Protein 3CBZ (pdb70)

Organism: Homo sapiens (NCBI:txid9606)

Sequence (104 aa):
MNIITVVTLNMEKYNFLGISIVGQSNERGDGGIYIGSIMMKGGAVAADGRIEPGDMLLQVNDMMNFENMMSNDDAVRRVLRDIVHKPGPIVLTVAKSGGSGNEVWIDGP

Radius of gyration: 13.92 Å; Cα contacts (8 Å, |Δi|>4): 221; chains: 1; bounding box: 22×52×31 Å

Nearest PDB structures (foldseek):
  3cbz-assembly1_A  TM=1.010E+00  e=1.849E-19  Homo sapiens
  3cc0-assembly1_A  TM=8.202E-01  e=1.358E-13  Homo sapiens
  3cbx-assembly1_A  TM=8.349E-01  e=2.822E-13  Homo sapiens
  6zc3-assembly2_B  TM=9.312E-01  e=1.371E-11  Homo sapiens
  1l6o-assembly1_A  TM=9.001E-01  e=4.205E-12  Xenopus laevis

Solvent-accessible surface area: 6576 Å² total; per-residue (Å²): 158,96,108,33,81,2,93,9,74,31,172,132,62,124,81,12,10,36,52,28,79,19,80,15,76,119,246,80,46,54,4,0,60,2,24,70,44,120,185,52,0,2,0,35,52,43,28,75,7,47,76,30,0,22,0,16,68,0,48,129,75,83,0,89,100,21,31,47,93,61,0,40,133,25,14,163,86,18,47,156,136,136,48,101,3,34,0,22,0,2,20,52,26,60,45,51,86,156,117,211,160,118,57,205

InterPro domains:
  IPR000591 DEP domain [PF00610] (436-505)
  IPR000591 DEP domain [PS50186] (433-507)
  IPR000591 DEP domain [SM00049] (433-507)
  IPR001158 DIX domain [PF00778] (13-89)
  IPR001158 DIX domain [PS50841] (11-93)
  IPR001158 DIX domain [SM00021] (11-93)
  IPR001478 PDZ domain [PF00595] (268-342)
  IPR001478 PDZ domain [PS50106] (267-339)
  IPR001478 PDZ domain [SM00228] (276-355)
  IPR003351 Dishevelled protein domain [PF02377] (109-263)
  IPR008339 Dishevelled family [PR01760] (342-356)
  IPR008339 Dishevelled family [PR01760] (376-388)
  IPR008339 Dishevelled family [PR01760] (464-474)
  IPR008339 Dishevelled family [PR01760] (490-501)
  IPR008341 Dishevelled-2 [PR01762] (96-107)
  IPR008341 Dishevelled-2 [PR01762] (511-521)
  IPR008341 Dishevelled-2 [PR01762] (630-639)
  IPR008341 Dishevelled-2 [PR01762] (647-668)
  IPR015506 Dishevelled-related protein [PTHR10878] (13-734)
  IPR024580 Dishevelled C-terminal [PF12316] (515-726)

GO terms:
  GO:0005109 frizzled binding (F, TAS)
  GO:0035567 non-canonical Wnt signaling pathway (P, TAS)
  GO:0060070 canonical Wnt signaling pathway (P, TAS)
  GO:0005737 cytoplasm (C, IDA)
  GO:0031410 cytoplasmic vesicle (C, IDA)
  GO:0005634 nucleus (C, EXP)
  GO:0005515 protein binding (F, IPI)
  GO:0045334 clathrin-coated endocytic vesicle (C, TAS)
  GO:0005829 cytosol (C, TAS)
  GO:0042802 identical protein binding (F, IPI)
  GO:0042127 regulation of cell population proliferation (P, IDA)
  GO:0045944 positive regulation of transcription by RNA polymerase II (P, IDA)
  GO:1901798 positive regulation of signal transduction by p53 class mediator (P, IDA)
  GO:0060070 canonical Wnt signaling pathway (P, IDA)
  GO:0046330 positive regulation of JNK cascade (P, IDA)
  GO:0060071 Wnt signaling pathway, planar cell polarity pathway (P, IDA)
  GO:0032956 regulation of actin cytoskeleton organization (P, TAS)
  GO:0035567 non-canonical Wnt signaling pathway (P, IMP)
  GO:0046330 positive regulation of JNK cascade (P, IMP)
  GO:0060070 canonical Wnt signaling pathway (P, IMP)

Secondary structure (DSSP, 8-state):
--EEEEEE-HHHH----EEEEEE-SSTT--EEEEEEE-TTSHHHHH----TTPEEEEETTEETTS--HHHHHHHHHHHHTSSS-EEEEEE--------------

CATH classification: 2.30.42.10

B-factor: mean 18.19, std 9.03, range [8.02, 56.38]

Foldseek 3Di:
DDKDKAWWDCVPQVFAFWDKDWAQADPPTPAIWTQQGDPSHRNVVQFFHAGQWGWQDWPPRGRNRGGSVRVVVVRVVVSPDPDITMTMTHPRGPGPHDDDDDDD

Structure (mmCIF, N/CA/C/O backbone):
data_3CBZ
#
_entry.id   3CBZ
#
_cell.length_a   42.675
_cell.length_b   43.554
_cell.length_c   54.860
_cell.angle_alpha   90.00
_cell.angle_beta   90.00
_cell.angle_gamma   90.00
#
_symmetry.space_group_name_H-M   'P 21 21 21'
#
loop_
_entity.id
_entity.type
_entity.pdbx_description
1 polymer Dishevelled-2
2 non-polymer 'PHOSPHATE ION'
3 non-polymer 1,2-ETHANEDIOL
4 water water
#
loop_
_atom_site.group_PDB
_atom_site.id
_atom_site.type_symbol
_atom_site.label_atom_id
_atom_site.label_alt_id
_atom_site.label_comp_id
_atom_site.label_asym_id
_atom_site.label_entity_id
_atom_site.label_seq_id
_a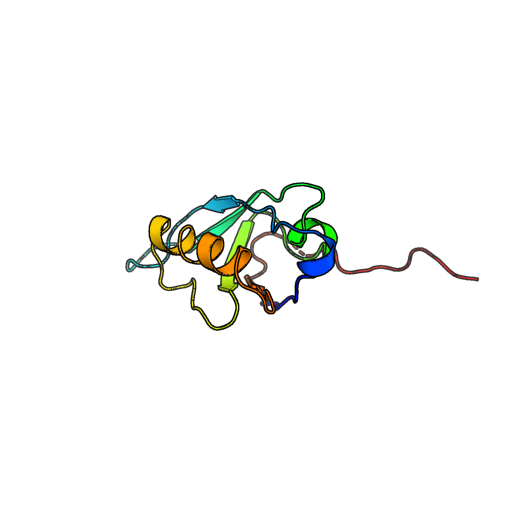tom_site.pdbx_PDB_ins_code
_atom_site.Cartn_x
_atom_site.Cartn_y
_atom_site.Cartn_z
_atom_site.occupancy
_atom_site.B_iso_or_equiv
_atom_site.auth_seq_id
_atom_site.auth_comp_id
_atom_site.auth_asym_id
_atom_site.auth_atom_id
_atom_site.pdbx_PDB_model_num
ATOM 1 N N . MET A 1 4 ? 14.452 16.265 15.075 1.00 37.59 263 MET A N 1
ATOM 2 C CA . MET A 1 4 ? 13.455 15.157 14.939 1.00 31.10 263 MET A CA 1
ATOM 3 C C . MET A 1 4 ? 13.971 14.071 14.003 1.00 27.32 263 MET A C 1
ATOM 4 O O . MET A 1 4 ? 14.589 14.359 12.971 1.00 31.47 263 MET A O 1
ATOM 9 N N . ASN A 1 5 ? 13.736 12.821 14.386 1.00 21.55 264 ASN A N 1
ATOM 10 C CA . ASN A 1 5 ? 14.039 11.659 13.528 1.00 19.26 264 ASN A CA 1
ATOM 11 C C . ASN A 1 5 ? 13.076 11.612 12.340 1.00 16.54 264 ASN A C 1
ATOM 12 O O . ASN A 1 5 ? 11.895 11.812 12.511 1.00 18.28 264 ASN A O 1
ATOM 17 N N . ILE A 1 6 ? 13.611 11.379 11.150 1.00 13.98 265 ILE A N 1
ATOM 18 C CA . ILE A 1 6 ? 12.805 11.275 9.939 1.00 12.72 265 ILE A CA 1
ATOM 19 C C . ILE A 1 6 ? 12.829 9.806 9.474 1.00 12.41 265 ILE A C 1
ATOM 20 O O . ILE A 1 6 ? 13.905 9.185 9.353 1.00 14.80 265 ILE A O 1
ATOM 25 N N . ILE A 1 7 ? 11.645 9.264 9.217 1.00 11.74 266 ILE A N 1
ATOM 26 C CA . ILE A 1 7 ? 11.511 7.889 8.772 1.00 11.38 266 ILE A CA 1
ATOM 27 C C . ILE A 1 7 ? 10.596 7.800 7.562 1.00 10.47 266 ILE A C 1
ATOM 28 O O . ILE A 1 7 ? 9.689 8.629 7.380 1.00 11.32 266 ILE A O 1
ATOM 33 N N . THR A 1 8 ? 10.883 6.812 6.707 1.00 10.97 267 THR A N 1
ATOM 34 C CA . THR A 1 8 ? 10.078 6.550 5.514 1.00 10.11 267 THR A CA 1
ATOM 35 C C . THR A 1 8 ? 9.540 5.110 5.641 1.00 11.50 267 THR A C 1
ATOM 36 O O . THR A 1 8 ? 10.303 4.164 5.870 1.00 13.94 267 THR A O 1
ATOM 40 N N . VAL A 1 9 ? 8.227 4.976 5.513 1.00 11.71 268 VAL A N 1
ATOM 41 C CA A VAL A 1 9 ? 7.608 3.673 5.717 0.50 12.01 268 VAL A CA 1
ATOM 42 C CA B VAL A 1 9 ? 7.454 3.776 5.816 0.50 11.51 268 VAL A CA 1
ATOM 43 C C . VAL A 1 9 ? 6.699 3.320 4.562 1.00 10.99 268 VAL A C 1
ATOM 44 O O . VAL A 1 9 ? 5.946 4.125 4.016 1.00 11.23 268 VAL A O 1
ATOM 51 N N . THR A 1 10 ? 6.829 2.063 4.165 1.00 12.77 269 THR A N 1
ATOM 52 C CA . THR A 1 10 ? 6.075 1.528 3.061 1.00 12.57 269 THR A CA 1
ATOM 53 C C . THR A 1 10 ? 4.863 0.830 3.624 1.00 12.68 269 THR A C 1
ATOM 54 O O . THR A 1 10 ? 4.987 -0.110 4.415 1.00 15.52 269 THR A O 1
ATOM 58 N N . LEU A 1 11 ? 3.686 1.264 3.202 1.00 12.12 270 LEU A N 1
ATOM 59 C CA . LEU A 1 11 ? 2.443 0.723 3.721 1.00 12.59 270 LEU A CA 1
ATOM 60 C C . LEU A 1 11 ? 1.963 -0.400 2.832 1.00 13.95 270 LEU A C 1
ATOM 61 O O . LEU A 1 11 ? 2.164 -0.378 1.621 1.00 21.13 270 LEU A O 1
ATOM 66 N N . ASN A 1 12 ? 1.282 -1.349 3.441 1.00 13.64 271 ASN A N 1
ATOM 67 C CA . ASN A 1 12 ? 0.718 -2.481 2.715 1.00 13.84 271 ASN A CA 1
ATOM 68 C C . ASN A 1 12 ? -0.756 -2.256 2.366 1.00 16.59 271 ASN A C 1
ATOM 69 O O . ASN A 1 12 ? -1.669 -2.737 3.026 1.00 16.44 271 ASN A O 1
ATOM 74 N N . MET A 1 13 ? -1.000 -1.452 1.327 1.00 19.24 272 MET A N 1
ATOM 75 C CA . MET A 1 13 ? -2.387 -1.104 0.945 1.00 20.96 272 MET A CA 1
ATOM 76 C C . MET A 1 13 ? -3.179 -2.284 0.422 1.00 23.50 272 MET A C 1
ATOM 77 O O . MET A 1 13 ? -4.406 -2.359 0.657 1.00 24.87 272 MET A O 1
ATOM 82 N N . GLU A 1 14 ? -2.503 -3.147 -0.347 1.00 22.02 273 GLU A N 1
ATOM 83 C CA . GLU A 1 14 ? -3.097 -4.392 -0.848 1.00 26.14 273 GLU A CA 1
ATOM 84 C C . GLU A 1 14 ? -3.726 -5.225 0.256 1.00 24.87 273 GLU A C 1
ATOM 85 O O . GLU A 1 14 ? -4.816 -5.747 0.092 1.00 26.82 273 GLU A O 1
ATOM 91 N N . LYS A 1 15 ? -3.042 -5.338 1.394 1.00 19.36 274 LYS A N 1
ATOM 92 C CA . LYS A 1 15 ? -3.559 -6.101 2.504 1.00 17.84 274 LYS A CA 1
ATOM 93 C C . LYS A 1 15 ? -4.655 -5.389 3.291 1.00 18.78 274 LYS A C 1
ATOM 94 O O . LYS A 1 15 ? -5.692 -5.935 3.615 1.00 21.82 274 LYS A O 1
ATOM 100 N N . TYR A 1 16 ? -4.389 -4.130 3.656 1.00 18.80 275 TYR A N 1
ATOM 101 C CA . TYR A 1 16 ? -5.227 -3.433 4.666 1.00 20.39 275 TYR A CA 1
ATOM 102 C C . TYR A 1 16 ? -6.333 -2.552 4.095 1.00 23.31 275 TYR A C 1
ATOM 103 O O . TYR A 1 16 ? -7.254 -2.181 4.826 1.00 27.75 275 TYR A O 1
ATOM 112 N N . ASN A 1 17 ? -6.238 -2.211 2.812 1.00 21.93 276 ASN A N 1
ATOM 113 C CA . ASN A 1 17 ? -7.349 -1.598 2.053 1.00 23.64 276 ASN A CA 1
ATOM 114 C C . ASN A 1 17 ? -7.585 -0.096 2.241 1.00 21.45 276 ASN A C 1
ATOM 115 O O . 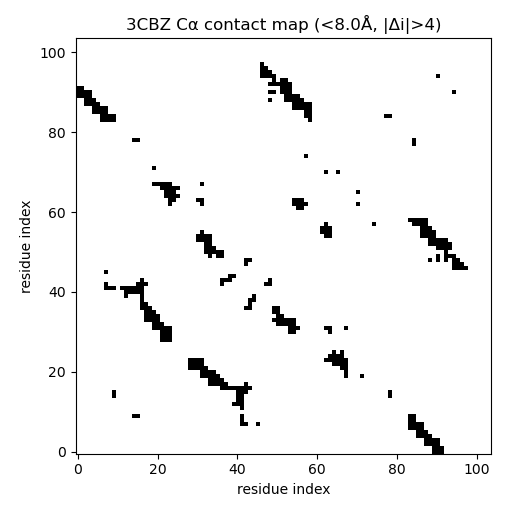ASN A 1 17 ? -8.100 0.559 1.340 1.00 28.67 276 ASN A O 1
ATOM 120 N N . PHE A 1 18 ? -7.254 0.465 3.396 1.00 16.85 277 PHE A N 1
ATOM 121 C CA . PHE A 1 18 ? -7.409 1.905 3.626 1.00 15.46 277 PHE A CA 1
ATOM 122 C C . PHE A 1 18 ? -6.231 2.394 4.434 1.00 13.28 277 PHE A C 1
ATOM 123 O O . PHE A 1 18 ? -5.595 1.586 5.102 1.00 13.24 277 PHE A O 1
ATOM 131 N N . LEU A 1 19 ? -5.928 3.688 4.309 1.00 11.91 278 LEU A N 1
ATOM 132 C CA . LEU A 1 19 ? -4.800 4.285 4.998 1.00 13.19 278 LEU A CA 1
ATOM 133 C C . LEU A 1 19 ? -5.116 4.468 6.497 1.00 11.59 278 LEU A C 1
ATOM 134 O O . LEU A 1 19 ? -4.358 4.062 7.402 1.00 12.35 278 LEU A O 1
ATOM 139 N N . GLY A 1 20 ? -6.250 5.102 6.760 1.00 10.08 279 GLY A N 1
ATOM 140 C CA . GLY A 1 20 ? -6.738 5.232 8.126 1.00 10.85 279 GLY A CA 1
ATOM 141 C C . GLY A 1 20 ? -6.022 6.277 8.952 1.00 11.09 279 GLY A C 1
ATOM 142 O O . GLY A 1 20 ? -5.605 5.987 10.055 1.00 12.47 279 GLY A O 1
ATOM 143 N N . ILE A 1 21 ? -5.889 7.492 8.417 1.00 10.18 280 ILE A N 1
ATOM 144 C CA . ILE A 1 21 ? -5.330 8.606 9.144 1.00 10.43 280 ILE A CA 1
ATOM 145 C C . ILE A 1 21 ? -6.206 9.832 8.937 1.00 9.32 280 ILE A C 1
ATOM 146 O O . ILE A 1 21 ? -6.902 9.954 7.911 1.00 10.47 280 ILE A O 1
ATOM 151 N N . SER A 1 22 ? -6.143 10.729 9.924 1.00 9.58 281 SER A N 1
ATOM 152 C CA . SER A 1 22 ? -6.585 12.103 9.734 1.00 9.19 281 SER A CA 1
ATOM 153 C C . SER A 1 22 ? -5.348 12.995 9.713 1.00 9.02 281 SER A C 1
ATOM 154 O O . SER A 1 22 ? -4.284 12.623 10.230 1.00 9.77 281 SER A O 1
ATOM 157 N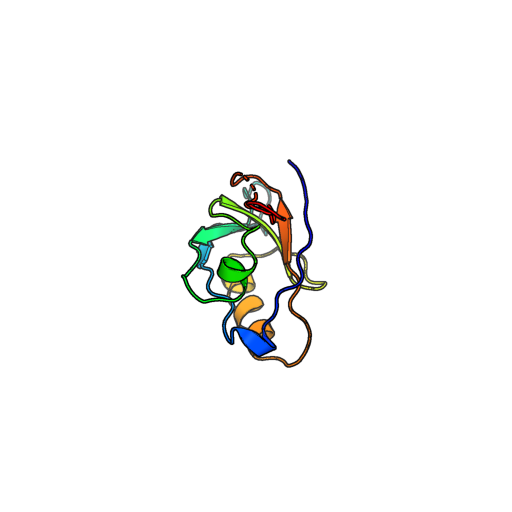 N . ILE A 1 23 ? -5.516 14.191 9.151 1.00 9.29 282 ILE A N 1
ATOM 158 C CA . ILE A 1 23 ? -4.464 15.191 9.153 1.00 8.25 282 ILE A CA 1
ATOM 159 C C . ILE A 1 23 ? -4.994 16.506 9.698 1.00 8.31 282 ILE A C 1
ATOM 160 O O . ILE A 1 23 ? -6.183 16.790 9.632 1.00 9.94 282 ILE A O 1
ATOM 165 N N . VAL A 1 24 ? -4.062 17.261 10.266 1.00 8.82 283 VAL A N 1
ATOM 166 C CA . VAL A 1 24 ? -4.319 18.605 10.765 1.00 8.85 283 VAL A CA 1
ATOM 167 C C . VAL A 1 24 ? -3.205 19.508 10.237 1.00 8.38 283 VAL A C 1
ATOM 168 O O . VAL A 1 24 ? -2.147 19.041 9.828 1.00 8.87 283 VAL A O 1
ATOM 172 N N . GLY A 1 25 ? -3.454 20.805 10.236 1.00 9.19 284 GLY A N 1
ATOM 173 C CA . GLY A 1 25 ? -2.420 21.757 9.900 1.00 9.73 284 GLY A CA 1
ATOM 174 C C . GLY A 1 25 ? -2.298 22.077 8.438 1.00 9.46 284 GLY A C 1
ATOM 175 O O . GLY A 1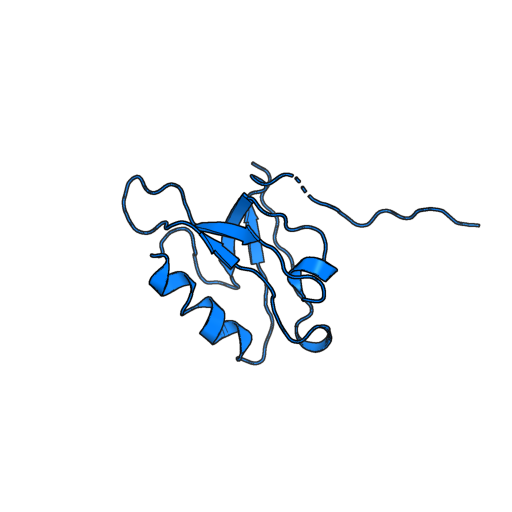 25 ? -3.159 21.735 7.615 1.00 11.99 284 GLY A O 1
ATOM 176 N N . GLN A 1 26 ? -1.215 22.777 8.117 1.00 10.21 285 GLN A N 1
ATOM 177 C CA . GLN A 1 26 ? -0.959 23.310 6.787 1.00 11.97 285 GLN A CA 1
ATOM 178 C C . GLN A 1 26 ? 0.505 23.696 6.684 1.00 10.63 285 GLN A C 1
ATOM 179 O O . GLN A 1 26 ? 1.164 23.915 7.704 1.00 10.90 285 GLN A O 1
ATOM 185 N N . SER A 1 27 ? 1.021 23.756 5.459 1.00 12.01 286 SER A N 1
ATOM 186 C CA . SER A 1 27 ? 2.439 23.999 5.270 1.00 14.12 286 SER A CA 1
ATOM 187 C C . SER A 1 27 ? 2.764 24.920 4.109 1.00 15.27 286 SER A C 1
ATOM 188 O O . SER A 1 27 ? 3.942 25.116 3.805 1.00 18.57 286 SER A O 1
ATOM 191 N N . ASN A 1 28 ? 1.755 25.493 3.467 1.00 15.86 287 ASN A N 1
ATOM 192 C CA . ASN A 1 28 ? 1.974 26.279 2.229 1.00 17.98 287 ASN A CA 1
ATOM 193 C C . ASN A 1 28 ? 2.286 27.754 2.398 1.00 16.44 287 ASN A C 1
ATOM 194 O O . ASN A 1 28 ? 2.723 28.422 1.403 1.00 26.82 287 ASN A O 1
ATOM 199 N N . GLU A 1 29 ? 2.030 28.286 3.610 1.00 16.39 288 GLU A N 1
ATOM 200 C CA . GLU A 1 29 ? 2.287 29.698 3.862 1.00 17.26 288 GLU A CA 1
ATOM 201 C C . GLU A 1 29 ? 3.542 29.802 4.707 1.00 19.68 288 GLU A C 1
ATOM 202 O O . GLU A 1 29 ? 3.829 28.947 5.558 1.00 16.32 288 GLU A O 1
ATOM 208 N N . ARG A 1 30 ? 4.290 30.879 4.484 1.00 18.91 289 ARG A N 1
ATOM 209 C CA . ARG A 1 30 ? 5.386 31.205 5.367 1.00 18.52 289 ARG A CA 1
ATOM 210 C C . ARG A 1 30 ? 4.874 31.301 6.806 1.00 15.67 289 ARG A C 1
ATOM 211 O O . ARG A 1 30 ? 3.868 31.951 7.106 1.00 18.78 289 ARG A O 1
ATOM 219 N N . GLY A 1 31 ? 5.572 30.631 7.687 1.00 14.43 290 GLY A N 1
ATOM 220 C CA . GLY A 1 31 ? 5.196 30.652 9.077 1.00 13.30 290 GLY A CA 1
ATOM 221 C C . GLY A 1 31 ? 4.274 29.542 9.527 1.00 12.64 290 GLY A C 1
ATOM 222 O O . GLY A 1 31 ? 3.997 29.435 10.717 1.00 13.23 290 GLY A O 1
ATOM 223 N N . ASP A 1 32 ? 3.767 28.737 8.594 1.00 10.63 291 ASP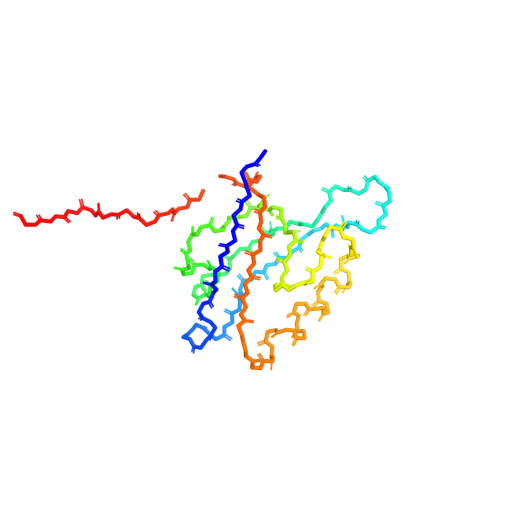 A N 1
ATOM 224 C CA . ASP A 1 32 ? 2.945 27.602 8.962 1.00 10.23 291 ASP A CA 1
ATOM 225 C C . ASP A 1 32 ? 3.783 26.569 9.718 1.00 11.74 291 ASP A C 1
ATOM 226 O O . ASP A 1 32 ? 4.960 26.398 9.464 1.00 13.25 291 ASP A O 1
ATOM 231 N N . GLY A 1 33 ? 3.126 25.833 10.611 1.00 10.22 292 GLY A N 1
ATOM 232 C CA . GLY A 1 33 ? 3.815 24.871 11.422 1.00 11.16 292 GLY A CA 1
ATOM 233 C C . GLY A 1 33 ? 3.998 23.495 10.816 1.00 9.82 292 GLY A C 1
ATOM 234 O O . GLY A 1 33 ? 4.775 22.695 11.339 1.00 10.43 292 GLY A O 1
ATOM 235 N N . GLY A 1 34 ? 3.264 23.214 9.727 1.00 9.87 293 GLY A N 1
ATOM 236 C CA . GLY A 1 34 ? 3.302 21.924 9.063 1.00 9.90 293 GLY A CA 1
ATOM 237 C C . GLY A 1 34 ? 1.983 21.157 9.123 1.00 9.39 293 GLY A C 1
ATOM 238 O O . GLY A 1 34 ? 1.018 21.542 9.810 1.00 9.62 293 GLY A O 1
ATOM 239 N N . ILE A 1 35 ? 1.940 20.068 8.361 1.00 8.49 294 ILE A N 1
ATOM 240 C CA . ILE A 1 35 ? 0.824 19.133 8.363 1.00 10.02 294 ILE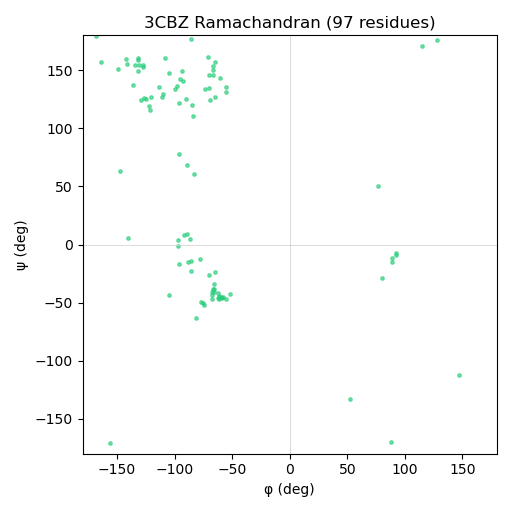 A CA 1
ATOM 241 C C . ILE A 1 35 ? 1.233 17.947 9.233 1.00 9.46 294 ILE A C 1
ATOM 242 O O . ILE A 1 35 ? 2.352 17.436 9.117 1.00 10.58 294 ILE A O 1
ATOM 247 N N . TYR A 1 36 ? 0.321 17.532 10.113 1.00 8.79 295 TYR A N 1
ATOM 248 C CA . TYR A 1 36 ? 0.581 16.480 11.088 1.00 10.01 295 TYR A CA 1
ATOM 249 C C . TYR A 1 36 ? -0.494 15.404 11.011 1.00 8.74 295 TYR A C 1
ATOM 250 O O . TYR A 1 36 ? -1.632 15.676 10.654 1.00 9.32 295 TYR A O 1
ATOM 259 N N . ILE A 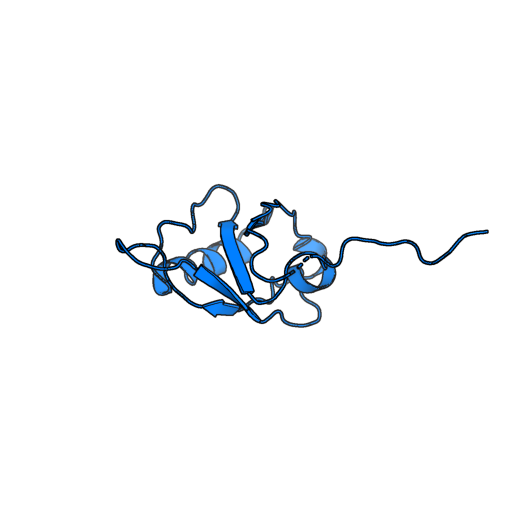1 37 ? -0.123 14.199 11.434 1.00 9.02 296 ILE A N 1
ATOM 260 C CA . ILE A 1 37 ? -1.088 13.150 11.664 1.00 8.34 296 ILE A CA 1
ATOM 261 C C . ILE A 1 37 ? -1.916 13.554 12.896 1.00 9.52 296 ILE A C 1
ATOM 262 O O . ILE A 1 37 ? -1.359 13.885 13.954 1.00 10.93 296 ILE A O 1
ATOM 267 N N . GLY A 1 38 ? -3.234 13.606 12.736 1.00 9.21 297 GLY A N 1
ATOM 268 C CA . GLY A 1 38 ? -4.137 13.895 13.831 1.00 8.91 297 GLY A CA 1
ATOM 269 C C . GLY A 1 38 ? -4.398 12.636 14.646 1.00 9.87 297 GLY A C 1
ATOM 270 O O . GLY A 1 38 ? -4.044 12.565 15.817 1.00 13.13 297 GLY A O 1
ATOM 271 N N . SER A 1 39 ? -5.001 11.665 13.994 1.00 10.08 298 SER A N 1
ATOM 272 C CA . SER A 1 39 ? -5.372 10.382 14.587 1.00 10.52 298 SER A CA 1
ATOM 273 C C . SER A 1 39 ? -5.167 9.256 13.594 1.00 10.66 298 SER A C 1
ATOM 274 O O . SER A 1 39 ? -5.134 9.499 12.394 1.00 10.78 298 SER A O 1
ATOM 277 N N . ILE A 1 40 ? -5.059 8.036 14.127 1.00 9.53 299 ILE A N 1
ATOM 278 C CA . ILE A 1 40 ? -4.824 6.847 13.330 1.00 9.30 299 ILE A CA 1
ATOM 279 C C . ILE A 1 40 ? -5.943 5.834 13.647 1.00 10.70 299 ILE A C 1
ATOM 280 O O . ILE A 1 40 ? -6.193 5.511 14.821 1.00 12.96 299 ILE A O 1
ATOM 285 N N . MET A 1 41 ? -6.629 5.374 12.596 1.00 10.30 300 MET A N 1
ATOM 286 C CA A MET A 1 41 ? -7.777 4.480 12.718 0.50 12.46 300 MET A CA 1
ATOM 287 C CA B MET A 1 41 ? -7.772 4.484 12.767 0.50 11.02 300 MET A CA 1
ATOM 288 C C . MET A 1 41 ? -7.317 3.033 12.819 1.00 9.73 300 MET A C 1
ATOM 289 O O . MET A 1 41 ? -6.536 2.563 12.003 1.00 11.30 300 MET A O 1
ATOM 298 N N . LYS A 1 42 ? -7.866 2.306 13.775 1.00 11.78 301 LYS A N 1
ATOM 299 C CA . LYS A 1 42 ? -7.512 0.913 13.941 1.00 10.88 301 LYS A CA 1
ATOM 300 C C . LYS A 1 42 ? -7.853 0.127 12.680 1.00 10.79 301 LYS A C 1
ATOM 301 O O . LYS A 1 42 ? -8.854 0.404 11.987 1.00 12.28 301 LYS A O 1
ATOM 307 N N . GLY A 1 43 ? -6.990 -0.847 12.358 1.00 11.21 302 GLY A N 1
ATOM 308 C CA . GLY A 1 43 ? -7.232 -1.747 11.237 1.00 12.62 302 GLY A CA 1
ATOM 309 C C . GLY A 1 43 ? -6.709 -1.282 9.897 1.00 13.01 302 GLY A C 1
ATOM 310 O O . GLY A 1 43 ? -6.700 -2.050 8.942 1.00 14.33 302 GLY A O 1
ATOM 311 N N . GLY A 1 44 ? -6.294 -0.033 9.792 1.00 11.89 303 GLY A N 1
ATOM 312 C CA . GLY A 1 44 ? -5.761 0.461 8.543 1.00 11.33 303 GLY A CA 1
ATOM 313 C C . GLY A 1 44 ? -4.293 0.212 8.337 1.00 9.59 303 GLY A C 1
ATOM 314 O O . GLY A 1 44 ? -3.606 -0.278 9.230 1.00 11.30 303 GLY A O 1
ATOM 315 N N . ALA A 1 45 ? -3.790 0.605 7.165 1.00 10.11 304 ALA A N 1
ATOM 316 C CA . ALA A 1 45 ? -2.420 0.306 6.798 1.00 9.89 304 ALA A CA 1
ATOM 317 C C . ALA A 1 45 ? -1.451 1.038 7.707 1.00 8.97 304 ALA A C 1
ATOM 318 O O . ALA A 1 45 ? -0.413 0.492 8.059 1.00 10.10 304 ALA A O 1
ATOM 320 N N . VAL A 1 46 ? -1.763 2.275 8.078 1.00 8.67 305 VAL A N 1
ATOM 321 C CA . VAL A 1 46 ? -0.860 3.017 8.933 1.00 8.08 305 VAL A CA 1
ATOM 322 C C . VAL A 1 46 ? -0.804 2.398 10.336 1.00 8.77 305 VAL A C 1
ATOM 323 O O . VAL A 1 46 ? 0.260 2.224 10.926 1.00 9.10 305 VAL A O 1
ATOM 327 N N . ALA A 1 47 ? -1.968 2.092 10.896 1.00 8.27 306 ALA A N 1
ATOM 328 C CA . ALA A 1 47 ? -2.021 1.487 12.238 1.00 8.84 306 ALA A CA 1
ATOM 329 C C . ALA A 1 47 ? -1.237 0.177 12.276 1.00 8.98 306 ALA A C 1
ATOM 330 O O . ALA A 1 47 ? -0.459 -0.068 13.189 1.00 9.94 306 ALA A O 1
ATOM 332 N N . ALA A 1 48 ? -1.434 -0.661 11.269 1.00 9.66 307 ALA A N 1
ATOM 333 C CA . ALA A 1 48 ? -0.877 -2.005 11.298 1.00 9.94 307 ALA A CA 1
ATOM 334 C C . ALA A 1 48 ? 0.644 -1.971 11.151 1.00 9.35 307 ALA A C 1
ATOM 335 O O . ALA A 1 48 ? 1.342 -2.885 11.616 1.00 11.24 307 ALA A O 1
ATOM 337 N N . ASP A 1 49 ? 1.175 -0.929 10.505 1.00 11.18 308 ASP A N 1
ATOM 338 C CA . ASP A 1 49 ? 2.608 -0.768 10.460 1.00 10.48 308 ASP A CA 1
ATOM 339 C C . ASP A 1 49 ? 3.202 -0.446 11.832 1.00 10.32 308 ASP A C 1
ATOM 340 O O . ASP A 1 49 ? 4.250 -0.945 12.199 1.00 10.70 308 ASP A O 1
ATOM 345 N N . GLY A 1 50 ? 2.513 0.402 12.575 1.00 10.35 309 GLY A N 1
ATOM 346 C CA . GLY A 1 50 ? 2.861 0.667 13.954 1.00 10.90 309 GLY A CA 1
ATOM 347 C C . GLY A 1 50 ? 3.848 1.778 14.241 1.00 11.57 309 GLY A C 1
ATOM 348 O O . GLY A 1 50 ? 3.959 2.223 15.391 1.00 11.93 309 GLY A O 1
ATOM 349 N N . ARG A 1 51 ? 4.577 2.244 13.235 1.00 9.84 310 ARG A N 1
ATOM 350 C CA . ARG A 1 51 ? 5.624 3.225 13.470 1.00 10.53 310 ARG A CA 1
ATOM 351 C C . ARG A 1 51 ? 5.189 4.658 13.482 1.00 11.28 310 ARG A C 1
ATOM 352 O O . ARG A 1 51 ? 5.862 5.491 14.056 1.00 18.85 310 ARG A O 1
ATOM 360 N N . ILE A 1 52 ? 4.082 4.965 12.852 1.00 10.16 311 ILE A N 1
ATOM 361 C CA . ILE A 1 52 ? 3.576 6.339 12.757 1.00 9.19 311 ILE A CA 1
ATOM 362 C C . ILE A 1 52 ? 2.609 6.562 13.908 1.00 10.53 311 ILE A C 1
ATOM 363 O O . ILE A 1 52 ? 1.862 5.666 14.309 1.00 11.46 311 ILE A O 1
ATOM 368 N N . GLU A 1 53 ? 2.681 7.759 14.483 1.00 10.49 312 GLU A N 1
ATOM 369 C CA . GLU A 1 53 ? 1.902 8.099 15.630 1.00 9.36 312 GLU A CA 1
ATOM 370 C C . GLU A 1 53 ? 1.203 9.437 15.449 1.00 9.25 312 GLU A C 1
ATOM 371 O O . GLU A 1 53 ? 1.653 10.277 14.664 1.00 10.57 312 GLU A O 1
ATOM 377 N N . PRO A 1 54 ? 0.129 9.656 16.236 1.00 9.44 313 PRO A N 1
ATOM 378 C CA . PRO A 1 54 ? -0.476 10.986 16.266 1.00 9.75 313 PRO A CA 1
ATOM 379 C C . PRO A 1 54 ? 0.566 12.023 16.632 1.00 9.54 313 PRO A C 1
ATOM 380 O O . PRO A 1 54 ? 1.401 11.787 17.510 1.00 10.99 313 PRO A O 1
ATOM 384 N N . GLY A 1 55 ? 0.556 13.141 15.912 1.00 10.31 314 GLY A N 1
ATOM 385 C CA . GLY A 1 55 ? 1.508 14.171 16.138 1.00 9.43 314 GLY A CA 1
ATOM 386 C C . GLY A 1 55 ? 2.760 14.111 15.304 1.00 10.25 314 GLY A C 1
ATOM 387 O O . GLY A 1 55 ? 3.566 15.067 15.339 1.00 11.43 314 GLY A O 1
ATOM 388 N N . ASP A 1 56 ? 2.974 13.012 14.561 1.00 10.43 315 ASP A N 1
ATOM 389 C CA . ASP A 1 56 ? 4.068 12.977 13.611 1.00 9.70 315 ASP A CA 1
ATOM 390 C C . ASP A 1 56 ? 3.786 13.991 12.479 1.00 9.57 315 ASP A C 1
ATOM 391 O O . ASP A 1 56 ? 2.646 14.213 12.079 1.00 10.02 315 ASP A O 1
ATOM 396 N N . MET A 1 57 ? 4.859 14.587 11.968 1.00 9.38 316 MET A N 1
ATOM 397 C CA . MET A 1 57 ? 4.770 15.593 10.9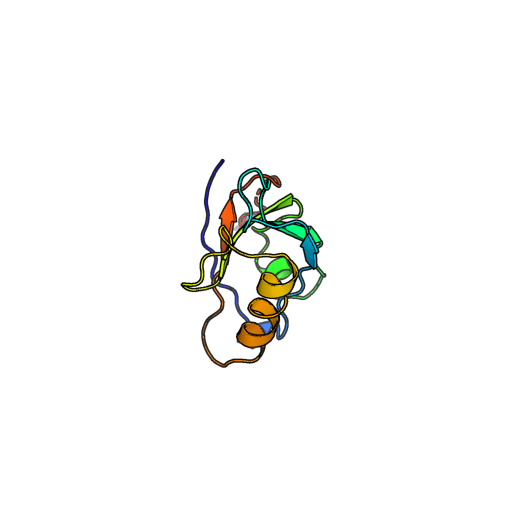42 1.00 10.79 316 MET A CA 1
ATOM 398 C C . MET A 1 57 ? 4.831 14.882 9.587 1.00 10.28 316 MET A C 1
ATOM 399 O O . MET A 1 57 ? 5.774 14.132 9.308 1.00 12.44 316 MET A O 1
ATOM 404 N N . LEU A 1 58 ? 3.846 15.114 8.724 1.00 9.23 317 LEU A N 1
ATOM 405 C CA . LEU A 1 58 ? 3.806 14.472 7.424 1.00 10.20 317 LEU A CA 1
ATOM 406 C C . LEU A 1 58 ? 4.656 15.297 6.442 1.00 10.53 317 LEU A C 1
ATOM 407 O O . LEU A 1 58 ? 4.381 16.461 6.189 1.00 12.24 317 LEU A O 1
ATOM 412 N N . LEU A 1 59 ? 5.679 14.665 5.881 1.00 10.73 318 LEU A N 1
ATOM 413 C CA . LEU A 1 59 ? 6.643 15.321 5.024 1.00 11.30 318 LEU A CA 1
ATOM 414 C C . LEU A 1 59 ? 6.452 14.988 3.552 1.00 11.01 318 LEU A C 1
ATOM 415 O O . LEU A 1 59 ? 6.538 15.874 2.719 1.00 12.46 318 LEU A O 1
ATOM 420 N N . GLN A 1 60 ? 6.215 13.717 3.245 1.00 11.87 319 GLN A N 1
ATOM 421 C CA . GLN A 1 60 ? 5.969 13.267 1.878 1.00 10.98 319 GLN A CA 1
ATOM 422 C C . GLN A 1 60 ? 5.058 12.090 1.844 1.00 9.59 319 GLN A C 1
ATOM 423 O O . GLN A 1 60 ? 5.054 11.263 2.749 1.00 11.11 319 GLN A O 1
ATOM 429 N N . VAL A 1 61 ? 4.323 12.006 0.744 1.00 9.89 320 VAL A N 1
ATOM 430 C CA . VAL A 1 61 ? 3.608 10.813 0.365 1.00 10.92 320 VAL A CA 1
ATOM 431 C C . VAL A 1 61 ? 4.148 10.462 -1.024 1.00 10.45 320 VAL A C 1
ATOM 432 O O . VAL A 1 61 ? 4.049 11.262 -1.963 1.00 11.40 320 VAL A O 1
ATOM 436 N N . ASN A 1 62 ? 4.743 9.293 -1.138 1.00 10.00 321 ASN A N 1
ATOM 437 C CA . ASN A 1 62 ? 5.431 8.957 -2.339 1.00 11.16 321 ASN A CA 1
ATOM 438 C C . ASN A 1 62 ? 6.421 10.087 -2.657 1.00 12.15 321 ASN A C 1
ATOM 439 O O . ASN A 1 62 ? 7.162 10.487 -1.762 1.00 13.80 321 ASN A O 1
ATOM 444 N N . ASP A 1 63 ? 6.471 10.569 -3.907 1.00 14.13 322 ASP A N 1
ATOM 445 C CA . ASP A 1 63 ? 7.346 11.697 -4.243 1.00 14.15 322 ASP A CA 1
ATOM 446 C C . ASP A 1 63 ? 6.756 13.107 -4.015 1.00 15.14 322 ASP A C 1
ATOM 447 O O . ASP A 1 63 ? 7.396 14.097 -4.347 1.00 21.35 322 ASP A O 1
ATOM 452 N N . MET A 1 64 ? 5.566 13.200 -3.453 1.00 13.65 323 MET A N 1
ATOM 453 C CA A MET A 1 64 ? 4.930 14.489 -3.289 0.50 14.95 323 MET A CA 1
ATOM 454 C CA B MET A 1 64 ? 4.840 14.465 -3.254 0.50 13.05 323 MET A CA 1
ATOM 455 C C . MET A 1 64 ? 5.248 15.134 -1.954 1.00 13.62 323 MET A C 1
ATOM 456 O O . MET A 1 64 ? 5.157 14.517 -0.908 1.00 13.93 323 MET A O 1
ATOM 465 N N . ASN A 1 65 ? 5.626 16.407 -2.017 1.00 14.91 324 ASN A N 1
ATOM 466 C CA . ASN A 1 65 ? 6.082 17.182 -0.850 1.00 13.92 324 ASN A CA 1
ATOM 467 C C . ASN A 1 65 ? 4.953 17.794 -0.022 1.00 16.82 324 ASN A C 1
ATOM 468 O O . ASN A 1 65 ? 4.313 18.757 -0.447 1.00 22.32 324 ASN A O 1
ATOM 473 N N . PHE A 1 66 ? 4.744 17.296 1.173 1.00 14.06 325 PHE A N 1
ATOM 474 C CA . PHE A 1 66 ? 3.704 17.806 2.070 1.00 15.90 325 PHE A CA 1
ATOM 475 C C . PHE A 1 66 ? 4.210 18.890 3.012 1.00 18.62 325 PHE A C 1
ATOM 476 O O . PHE A 1 66 ? 3.462 19.331 3.900 1.00 17.44 325 PHE A O 1
ATOM 484 N N . GLU A 1 67 ? 5.448 19.350 2.798 1.00 19.44 326 GLU A N 1
ATOM 485 C CA . GLU A 1 67 ? 5.930 20.552 3.477 1.00 19.12 326 GLU A CA 1
ATOM 486 C C . GLU A 1 67 ? 5.638 21.840 2.695 1.00 19.14 326 GLU A C 1
ATOM 487 O O . GLU A 1 67 ? 6.064 22.926 3.076 1.00 19.56 326 GLU A O 1
ATOM 493 N N . ASN A 1 68 ? 4.846 21.748 1.643 1.00 18.76 327 ASN A N 1
ATOM 494 C CA . ASN A 1 68 ? 4.402 22.888 0.886 1.00 17.42 327 ASN A CA 1
ATOM 495 C C . ASN A 1 68 ? 2.993 22.634 0.334 1.00 21.34 327 ASN A C 1
ATOM 496 O O . ASN A 1 68 ? 2.820 22.504 -0.887 1.00 25.59 327 ASN A O 1
ATOM 501 N N . MET A 1 69 ? 2.019 22.481 1.227 1.00 16.38 328 MET A N 1
ATOM 502 C CA A MET A 1 69 ? 0.642 22.194 0.881 0.50 17.75 328 MET A CA 1
ATOM 503 C CA B MET A 1 69 ? 0.635 22.189 0.862 0.50 16.05 328 MET A CA 1
ATOM 504 C C . MET A 1 69 ? -0.341 22.778 1.871 1.00 14.45 328 MET A C 1
ATOM 505 O O . MET A 1 69 ? -0.089 22.753 3.063 1.00 13.77 328 MET A O 1
ATOM 514 N N . SER A 1 70 ? -1.464 23.299 1.376 1.00 14.06 329 SER A N 1
ATOM 515 C CA . SER A 1 70 ? -2.574 23.657 2.235 1.00 14.98 329 SER A CA 1
ATOM 516 C C . SER A 1 70 ? -3.234 22.372 2.766 1.00 13.08 329 SER A C 1
ATOM 517 O O . SER A 1 70 ? -3.039 21.286 2.229 1.00 12.70 329 SER A O 1
ATOM 520 N N . ASN A 1 71 ? -4.005 22.504 3.850 1.00 12.82 330 ASN A N 1
ATOM 521 C CA . ASN A 1 71 ? -4.778 21.361 4.348 1.00 12.04 330 ASN A CA 1
ATOM 522 C C . ASN A 1 71 ? -5.677 20.795 3.257 1.00 12.21 330 ASN A C 1
ATOM 523 O O . ASN A 1 71 ? -5.710 19.574 3.041 1.00 12.72 330 ASN A O 1
ATOM 528 N N . ASP A 1 72 ? -6.388 21.663 2.546 1.00 13.01 331 ASP A N 1
ATOM 529 C CA . ASP A 1 72 ? -7.280 21.198 1.480 1.00 14.08 331 ASP A CA 1
ATOM 530 C C . ASP A 1 72 ? -6.513 20.420 0.415 1.00 14.05 331 ASP A C 1
ATOM 531 O O . ASP A 1 72 ? -6.981 19.392 -0.045 1.00 13.56 331 ASP A O 1
ATOM 536 N N . ASP A 1 73 ? -5.367 20.942 -0.033 1.00 13.78 332 ASP A N 1
ATOM 537 C CA . ASP A 1 73 ? -4.578 20.277 -1.066 1.00 13.75 332 ASP A CA 1
ATOM 538 C C . ASP A 1 73 ? -4.093 18.911 -0.586 1.00 12.97 332 ASP A C 1
ATOM 539 O O . ASP A 1 73 ? -4.105 17.940 -1.346 1.00 14.52 332 ASP A O 1
ATOM 544 N N . ALA A 1 74 ? -3.657 18.858 0.668 1.00 11.78 333 ALA A N 1
ATOM 545 C CA . ALA A 1 74 ? -3.163 17.620 1.292 1.00 11.54 333 ALA A CA 1
ATOM 546 C C . ALA A 1 74 ? -4.250 16.543 1.291 1.00 10.08 333 ALA A C 1
ATOM 547 O O . ALA A 1 74 ? -3.982 15.382 0.976 1.00 11.57 333 ALA A O 1
ATOM 549 N N . VAL A 1 75 ? -5.463 16.915 1.666 1.00 10.64 334 VAL A N 1
ATOM 550 C CA . VAL A 1 75 ? -6.575 15.963 1.669 1.00 10.50 334 VAL A CA 1
ATOM 551 C C . VAL A 1 75 ? -6.839 15.445 0.252 1.00 10.94 334 VAL A C 1
ATOM 552 O O . VAL A 1 75 ? -7.026 14.246 0.054 1.00 12.16 334 VAL A O 1
ATOM 556 N N . ARG A 1 76 ? -6.850 16.333 -0.737 1.00 11.69 335 ARG A N 1
ATOM 557 C CA A ARG A 1 76 ? -7.096 15.908 -2.117 0.50 12.95 335 ARG A CA 1
ATOM 558 C CA B ARG A 1 76 ? -7.062 15.937 -2.145 0.50 12.96 335 ARG A CA 1
ATOM 559 C C . ARG A 1 76 ? -6.010 14.984 -2.636 1.00 13.58 335 ARG A C 1
ATOM 560 O O . ARG A 1 76 ? -6.312 13.954 -3.263 1.00 14.78 335 ARG A O 1
ATOM 575 N N . VAL A 1 77 ? -4.756 15.333 -2.395 1.00 13.69 336 VAL A N 1
ATOM 576 C CA . VAL A 1 77 ? -3.655 14.495 -2.857 1.00 14.96 336 VAL A CA 1
ATOM 577 C C . VAL A 1 77 ? -3.740 13.121 -2.224 1.00 13.31 336 VAL A C 1
ATOM 578 O O . VAL A 1 77 ? -3.614 12.129 -2.913 1.00 15.11 336 VAL A O 1
ATOM 582 N N . LEU A 1 78 ? -3.960 13.061 -0.906 1.00 13.49 337 LEU A N 1
ATOM 583 C CA . LEU A 1 78 ? -4.035 11.789 -0.198 1.00 12.59 337 LEU A CA 1
ATOM 584 C C . LEU A 1 78 ? -5.199 10.950 -0.714 1.00 11.54 337 LEU A C 1
ATOM 585 O O . LEU A 1 78 ? -5.043 9.748 -0.967 1.00 14.47 337 LEU A O 1
ATOM 590 N N . ARG A 1 79 ? -6.380 11.555 -0.868 1.00 10.90 338 ARG A N 1
ATOM 591 C CA . ARG A 1 79 ? -7.518 10.798 -1.367 1.00 10.67 338 ARG A CA 1
ATOM 592 C C . ARG A 1 79 ? -7.323 10.337 -2.795 1.00 11.76 338 ARG A C 1
ATOM 593 O O . ARG A 1 79 ? -7.757 9.235 -3.151 1.00 14.76 338 ARG A O 1
ATOM 601 N N . ASP A 1 80 ? -6.634 11.137 -3.596 1.00 12.16 339 ASP A N 1
ATOM 602 C CA . ASP A 1 80 ? -6.360 10.729 -4.964 1.00 12.85 339 ASP A CA 1
ATOM 603 C C . ASP A 1 80 ? -5.385 9.528 -4.976 1.00 16.86 339 ASP A C 1
ATOM 604 O O . ASP A 1 80 ? -5.552 8.573 -5.725 1.00 20.65 339 ASP A O 1
ATOM 609 N N . ILE A 1 81 ? -4.359 9.589 -4.148 1.00 15.55 340 ILE A N 1
ATOM 610 C CA . ILE A 1 81 ? -3.348 8.515 -4.071 1.00 17.91 340 ILE A CA 1
ATOM 611 C C . ILE A 1 81 ? -3.899 7.183 -3.545 1.00 17.39 340 ILE A C 1
ATOM 612 O O . ILE A 1 81 ? -3.535 6.097 -4.066 1.00 21.85 340 ILE A O 1
ATOM 617 N N . VAL A 1 82 ? -4.752 7.229 -2.536 1.00 15.84 341 VAL A N 1
ATOM 618 C CA . VAL A 1 82 ? -5.196 5.994 -1.899 1.00 17.45 341 VAL A CA 1
ATOM 619 C C . VAL A 1 82 ? -6.024 5.111 -2.850 1.00 19.18 341 VAL A C 1
ATOM 620 O O . VAL A 1 82 ? -6.086 3.903 -2.679 1.00 23.50 341 VAL A O 1
ATOM 624 N N . HIS A 1 83 ? -6.624 5.715 -3.871 1.00 18.86 342 HIS A N 1
ATOM 625 C CA . HIS A 1 83 ? -7.404 4.971 -4.849 1.00 19.56 342 HIS A CA 1
ATOM 626 C C . HIS A 1 83 ? -6.646 4.621 -6.138 1.00 22.84 342 HIS A C 1
ATOM 627 O O . HIS A 1 83 ? -7.226 4.028 -7.049 1.00 29.14 342 HIS A O 1
ATOM 634 N N . LYS A 1 84 ? -5.362 4.951 -6.215 1.00 25.01 343 LYS A N 1
ATOM 635 C CA . LYS A 1 84 ? -4.527 4.574 -7.365 1.00 28.65 343 LYS A CA 1
ATOM 636 C C . LYS A 1 84 ? -3.774 3.300 -7.092 1.00 32.50 343 LYS A C 1
ATOM 637 O O . LYS A 1 84 ? -3.297 3.107 -5.981 1.00 31.39 343 LYS A O 1
ATOM 643 N N . PRO A 1 85 ? -3.620 2.428 -8.121 1.00 36.26 344 PRO A N 1
ATOM 644 C CA . PRO A 1 85 ? -2.796 1.276 -7.876 1.00 37.09 344 PRO A CA 1
ATOM 645 C C . PRO A 1 85 ? -1.367 1.738 -7.754 1.00 36.10 344 PRO A C 1
ATOM 646 O O . PRO A 1 85 ? -0.959 2.714 -8.409 1.00 40.33 344 PRO A O 1
ATOM 650 N N . GLY A 1 86 ? -0.622 1.065 -6.901 1.00 33.91 345 GLY A N 1
ATOM 651 C CA . GLY A 1 86 ? 0.795 1.320 -6.800 1.00 31.15 345 GLY A CA 1
ATOM 652 C C . GLY A 1 86 ? 1.142 1.576 -5.361 1.00 25.58 345 GLY A C 1
ATOM 653 O O . GLY A 1 86 ? 0.264 1.580 -4.493 1.00 29.95 345 GLY A O 1
ATOM 654 N N . PRO A 1 87 ? 2.426 1.741 -5.089 1.00 25.79 346 PRO A N 1
ATOM 655 C CA . PRO A 1 87 ? 2.805 1.834 -3.672 1.00 23.51 346 PRO A CA 1
ATOM 656 C C . PRO A 1 87 ? 2.276 3.082 -2.957 1.00 22.15 346 PRO A C 1
ATOM 657 O O . PRO A 1 87 ? 2.042 4.145 -3.626 1.00 26.80 346 PRO A O 1
ATOM 661 N N . ILE A 1 88 ? 2.106 2.974 -1.629 1.00 22.75 347 ILE A N 1
ATOM 662 C CA . ILE A 1 88 ? 1.983 4.169 -0.715 1.00 15.66 347 ILE A CA 1
ATOM 663 C C . ILE A 1 88 ? 3.061 4.180 0.366 1.00 11.81 347 ILE A C 1
ATOM 664 O O . ILE A 1 88 ? 3.146 3.306 1.227 1.00 13.97 347 ILE A O 1
ATOM 669 N N . VAL A 1 89 ? 3.885 5.201 0.268 1.00 10.71 348 VAL A N 1
ATOM 670 C CA . VAL A 1 89 ? 5.063 5.335 1.104 1.00 10.06 348 VAL A CA 1
ATOM 671 C C . VAL A 1 89 ? 5.000 6.710 1.771 1.00 11.21 348 VAL A C 1
ATOM 672 O O . VAL A 1 89 ? 4.816 7.723 1.077 1.00 15.69 348 VAL A O 1
ATOM 676 N N . LEU A 1 90 ? 5.094 6.743 3.099 1.00 9.98 349 LEU A N 1
ATOM 677 C CA . LEU A 1 90 ? 4.979 7.990 3.845 1.00 9.88 349 LEU A CA 1
ATOM 678 C C . LEU A 1 90 ? 6.316 8.303 4.485 1.00 9.33 349 LEU A C 1
ATOM 679 O O . LEU A 1 90 ? 6.946 7.424 5.084 1.00 11.51 349 LEU A O 1
ATOM 684 N N . THR A 1 91 ? 6.723 9.567 4.374 1.00 9.74 350 THR A N 1
ATOM 685 C CA . THR A 1 91 ? 7.879 10.052 5.114 1.00 9.80 350 THR A CA 1
ATOM 686 C C . THR A 1 91 ? 7.358 11.016 6.171 1.00 10.19 350 THR A C 1
ATOM 687 O O . THR A 1 91 ? 6.637 11.968 5.845 1.00 10.56 350 THR A O 1
ATOM 691 N N . VAL A 1 92 ? 7.744 10.770 7.429 1.00 9.93 351 VAL A N 1
ATOM 692 C CA . VAL A 1 92 ? 7.314 11.582 8.556 1.00 9.80 351 VAL A CA 1
ATOM 693 C C . VAL A 1 92 ? 8.503 11.986 9.427 1.00 10.35 351 VAL A C 1
ATOM 694 O O . VAL A 1 92 ? 9.535 11.291 9.434 1.00 11.71 351 VAL A O 1
ATOM 698 N N . ALA A 1 93 ? 8.341 13.101 10.136 1.00 11.76 352 ALA A N 1
ATOM 699 C CA . ALA A 1 93 ? 9.254 13.484 11.209 1.00 12.23 352 ALA A CA 1
ATOM 700 C C . ALA A 1 93 ? 8.594 13.034 12.504 1.00 11.68 352 ALA A C 1
ATOM 701 O O . ALA A 1 93 ? 7.399 13.273 12.721 1.00 12.75 352 ALA A O 1
ATOM 703 N N . LYS A 1 94 ? 9.392 12.442 13.389 1.00 12.98 353 LYS A N 1
ATOM 704 C CA . LYS A 1 94 ? 8.891 11.851 14.602 1.00 13.96 353 LYS A CA 1
ATOM 705 C C . LYS A 1 94 ? 8.693 12.873 15.711 1.00 16.83 353 LYS A C 1
ATOM 706 O O . LYS A 1 94 ? 9.295 12.804 16.785 1.00 19.72 353 LYS A O 1
ATOM 712 N N . SER A 1 95 ? 7.830 13.839 15.421 1.00 15.94 354 SER A N 1
ATOM 713 C CA . SER A 1 95 ? 7.366 14.784 16.412 1.00 14.68 354 SER A CA 1
ATOM 714 C C . SER A 1 95 ? 6.288 14.221 17.340 1.00 15.46 354 SER A C 1
ATOM 715 O O . SER A 1 95 ? 6.007 14.837 18.375 1.00 19.17 354 SER A O 1
ATOM 718 N N . GLY A 1 96 ? 5.717 13.054 16.990 1.00 14.86 355 GLY A N 1
ATOM 719 C CA . GLY A 1 96 ? 4.627 12.441 17.739 1.00 16.33 355 GLY A CA 1
ATOM 720 C C . GLY A 1 96 ? 5.016 11.368 18.735 1.00 18.84 355 GLY A C 1
ATOM 721 O O . GLY A 1 96 ? 4.140 10.824 19.407 1.00 22.43 355 GLY A O 1
ATOM 722 N N . GLY A 1 97 ? 6.306 11.059 18.830 1.00 19.69 356 GLY A N 1
ATOM 723 C CA . GLY A 1 97 ? 6.793 9.936 19.649 1.00 22.07 356 GLY A CA 1
ATOM 724 C C . GLY A 1 97 ? 8.028 9.235 19.108 1.00 23.41 356 GLY A C 1
ATOM 725 O O . GLY A 1 97 ? 8.790 9.803 18.321 1.00 24.14 356 GLY A O 1
ATOM 726 N N . SER A 1 99 ? 8.073 5.850 17.821 1.00 20.94 358 SER A N 1
ATOM 727 C CA . SER A 1 99 ? 7.624 4.744 16.953 1.00 19.88 358 SER A CA 1
ATOM 728 C C . SER A 1 99 ? 7.489 3.442 17.713 1.00 18.83 358 SER A C 1
ATOM 729 O O . SER A 1 99 ? 8.383 3.051 18.467 1.00 24.53 358 SER A O 1
ATOM 732 N N . GLY A 1 100 ? 6.413 2.714 17.437 1.00 17.31 359 GLY A N 1
ATOM 733 C CA . GLY A 1 100 ? 6.261 1.390 17.952 1.00 15.15 359 GLY A CA 1
ATOM 734 C C . GLY A 1 100 ? 6.880 0.388 16.994 1.00 13.95 359 GLY A C 1
ATOM 735 O O . GLY A 1 100 ? 6.183 -0.387 16.420 1.00 13.12 359 GLY A O 1
ATOM 736 N N . ASN A 1 101 ? 8.209 0.409 16.865 1.00 17.14 360 ASN A N 1
ATOM 737 C CA . ASN A 1 101 ? 8.928 -0.503 15.985 1.00 16.97 360 ASN A CA 1
ATOM 738 C C . ASN A 1 101 ? 8.790 -1.930 16.461 1.00 17.16 360 ASN A C 1
ATOM 739 O O . ASN A 1 101 ? 8.543 -2.193 17.635 1.00 17.59 360 ASN A O 1
ATOM 744 N N . GLU A 1 102 ? 8.975 -2.849 15.532 1.00 15.65 361 GLU A N 1
ATOM 745 C CA . GLU A 1 102 ? 8.728 -4.272 15.803 1.00 13.20 361 GLU A CA 1
ATOM 746 C C . GLU A 1 102 ? 9.688 -4.827 16.854 1.00 13.98 361 GLU A C 1
ATOM 747 O O . GLU A 1 102 ? 10.920 -4.668 16.728 1.00 16.32 361 GLU A O 1
ATOM 753 N N . VAL A 1 103 ? 9.127 -5.456 17.891 1.00 10.55 362 VAL A N 1
ATOM 754 C CA . VAL A 1 103 ? 9.911 -6.034 18.972 1.00 10.61 362 VAL A CA 1
ATOM 755 C C . VAL A 1 103 ? 9.448 -7.472 19.181 1.00 10.23 362 VAL A C 1
ATOM 756 O O . VAL A 1 103 ? 8.280 -7.714 19.432 1.00 10.67 362 VAL A O 1
ATOM 760 N N . TRP A 1 104 ? 10.388 -8.413 19.099 1.00 10.66 363 TRP A N 1
ATOM 761 C CA . TRP A 1 104 ? 10.079 -9.799 19.404 1.00 10.32 363 TRP A CA 1
ATOM 762 C C . TRP A 1 104 ? 9.910 -9.981 20.902 1.00 10.49 363 TRP A C 1
ATOM 763 O O . TRP A 1 104 ? 10.744 -9.524 21.704 1.00 12.55 363 TRP A O 1
ATOM 774 N N . ILE A 1 105 ? 8.862 -10.684 21.288 1.00 10.33 364 ILE A N 1
ATOM 775 C CA . ILE A 1 105 ? 8.612 -10.922 22.711 1.00 11.66 364 ILE A CA 1
ATOM 776 C C . ILE A 1 105 ? 9.556 -11.959 23.245 1.00 10.59 364 ILE A C 1
ATOM 777 O O . ILE A 1 105 ? 10.185 -11.764 24.283 1.00 11.73 364 ILE A O 1
ATOM 782 N N . ASP A 1 106 ? 9.631 -13.085 22.551 1.00 12.29 365 ASP A N 1
ATOM 783 C CA . ASP A 1 106 ? 10.407 -14.210 23.049 1.00 13.70 365 ASP A CA 1
ATOM 784 C C . ASP A 1 106 ? 10.819 -15.090 21.937 1.00 19.29 365 ASP A C 1
ATOM 785 O O . ASP A 1 106 ? 10.669 -14.730 20.775 1.00 21.51 365 ASP A O 1
ATOM 790 N N . GLY A 1 107 ? 11.367 -16.237 22.331 1.00 22.50 366 GLY A N 1
ATOM 791 C CA . GLY A 1 107 ? 11.843 -17.219 21.415 1.00 24.16 366 GLY A CA 1
ATOM 792 C C . GLY A 1 107 ? 12.138 -18.506 22.186 1.00 18.38 366 GLY A C 1
ATOM 793 O O . GLY A 1 107 ? 11.954 -18.622 23.415 1.00 23.36 366 GLY A O 1
ATOM 794 N N . PRO A 1 108 ? 12.570 -19.499 21.471 1.00 22.52 367 PRO A N 1
ATOM 795 C CA . PRO A 1 108 ? 12.806 -20.819 22.064 1.00 24.04 367 PRO A CA 1
ATOM 796 C C . PRO A 1 108 ? 13.997 -20.911 23.022 1.00 28.66 367 PRO A C 1
ATOM 797 O O . PRO A 1 108 ? 14.020 -21.736 23.952 1.00 34.30 367 PRO A O 1
#